Protein AF-A0A1F9D0X3-F1 (afdb_monomer_lite)

Sequence (73 aa):
MACVSAKLSTPLDENYLTHLGVSVLKAERKFNEAVGFTKKDDRLPRFFLEEKLLPSGNVFDVPEDEIEGVYQF

Foldseek 3Di:
DVVVCVVVVHDDDPCRVVVVVLVVVVVVVVVCVVVPDDLVNLDDPPCLQVPQDPPVGDHPPDDSVVSVCPSVD

Structure (mmCIF, N/CA/C/O backbone):
data_AF-A0A1F9D0X3-F1
#
_entry.id   AF-A0A1F9D0X3-F1
#
loop_
_atom_site.group_PDB
_atom_site.id
_atom_site.type_symbol
_atom_site.label_atom_id
_atom_site.label_alt_id
_atom_site.label_comp_id
_atom_site.label_asym_id
_atom_site.label_entity_id
_atom_site.label_seq_id
_atom_site.pdbx_PDB_ins_code
_atom_site.Cartn_x
_atom_site.Cartn_y
_atom_site.Cartn_z
_atom_site.occupancy
_atom_site.B_iso_or_equiv
_atom_site.auth_seq_id
_atom_site.auth_comp_id
_atom_site.auth_asym_id
_atom_site.auth_atom_id
_atom_site.pdbx_PDB_model_num
ATOM 1 N N . MET A 1 1 ? 10.195 11.594 -16.331 1.00 72.69 1 MET A N 1
ATOM 2 C CA . MET A 1 1 ? 11.165 10.655 -16.946 1.00 72.69 1 MET A CA 1
ATOM 3 C C . MET A 1 1 ? 12.465 11.283 -17.443 1.00 72.69 1 MET A C 1
ATOM 5 O O . MET A 1 1 ? 13.499 10.632 -17.309 1.00 72.69 1 MET A O 1
ATOM 9 N N . ALA A 1 2 ? 12.461 12.521 -17.960 1.00 77.44 2 ALA A N 1
ATOM 10 C CA . ALA A 1 2 ? 13.660 13.171 -18.508 1.00 77.44 2 ALA A CA 1
ATOM 11 C C . ALA A 1 2 ? 14.852 13.225 -17.531 1.00 77.44 2 ALA A C 1
ATOM 13 O O . ALA A 1 2 ? 15.954 12.839 -17.901 1.00 77.44 2 ALA A O 1
ATOM 14 N N . CYS A 1 3 ? 14.633 13.606 -16.267 1.00 82.94 3 CYS A N 1
ATOM 15 C CA . CYS A 1 3 ? 15.715 13.701 -15.276 1.00 82.94 3 CYS A CA 1
ATOM 16 C C . CYS A 1 3 ? 16.377 12.345 -14.972 1.00 82.94 3 CYS A C 1
ATOM 18 O O . CYS A 1 3 ? 17.598 12.260 -14.870 1.00 82.94 3 CYS A O 1
ATOM 20 N N . VAL A 1 4 ? 15.579 11.279 -14.848 1.00 83.69 4 VAL A N 1
ATOM 21 C CA . VAL A 1 4 ? 16.071 9.928 -14.525 1.00 83.69 4 VAL A CA 1
ATOM 22 C C . VAL A 1 4 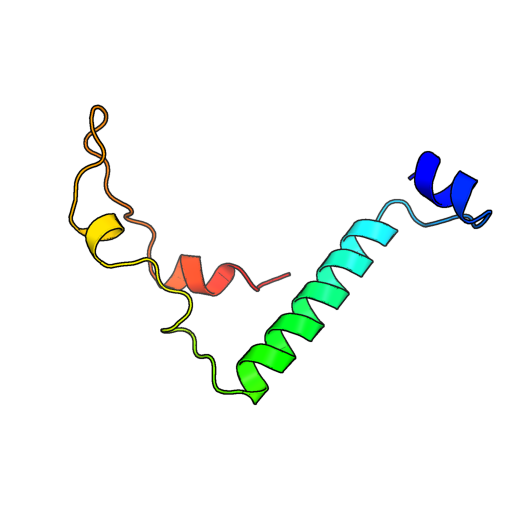? 16.803 9.322 -15.721 1.00 83.69 4 VAL A C 1
ATOM 24 O O . VAL A 1 4 ? 17.912 8.817 -15.573 1.00 83.69 4 VAL A O 1
ATOM 27 N N . SER A 1 5 ? 16.227 9.455 -16.917 1.00 85.44 5 SER A N 1
ATOM 28 C CA . SER A 1 5 ? 16.833 8.967 -18.163 1.00 85.44 5 SER A CA 1
ATOM 29 C C . SER A 1 5 ? 18.146 9.690 -18.471 1.00 85.44 5 SER A C 1
ATOM 31 O O . SER A 1 5 ? 19.132 9.054 -18.831 1.00 85.44 5 SER A O 1
ATOM 33 N N . ALA A 1 6 ? 18.193 11.011 -18.254 1.00 87.19 6 ALA A N 1
ATOM 34 C CA . ALA A 1 6 ? 19.403 11.812 -18.426 1.00 87.19 6 ALA A CA 1
ATOM 35 C C . ALA A 1 6 ? 20.502 11.435 -17.423 1.00 87.19 6 ALA A C 1
ATOM 37 O O . ALA A 1 6 ? 21.678 11.429 -17.772 1.00 87.19 6 ALA A O 1
ATOM 38 N N . LYS A 1 7 ? 20.136 11.096 -16.180 1.00 90.44 7 LYS A N 1
ATOM 39 C CA . LYS A 1 7 ? 21.110 10.683 -15.163 1.00 90.44 7 LYS A CA 1
ATOM 40 C C . LYS A 1 7 ? 21.675 9.285 -15.418 1.00 90.44 7 LYS A C 1
ATOM 42 O O . LYS A 1 7 ? 22.850 9.057 -15.148 1.00 90.44 7 LYS A O 1
ATOM 47 N N . LEU A 1 8 ? 20.839 8.366 -15.897 1.00 89.00 8 LEU A N 1
ATOM 48 C CA . LEU A 1 8 ? 21.207 6.973 -16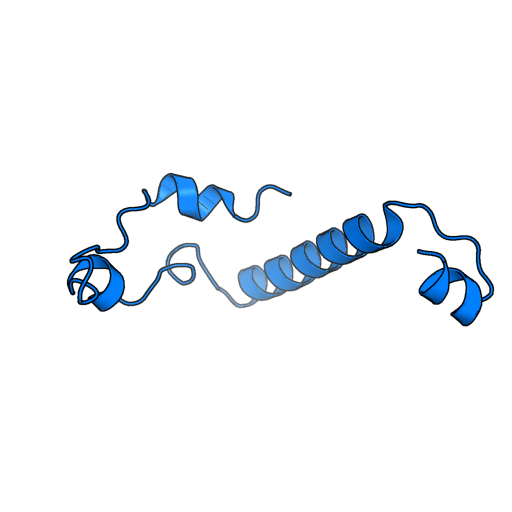.166 1.00 89.00 8 LEU A CA 1
ATOM 49 C C . LEU A 1 8 ? 21.724 6.756 -17.594 1.00 89.00 8 LEU A C 1
ATOM 51 O O . LEU A 1 8 ? 22.051 5.626 -17.951 1.00 89.00 8 LEU A O 1
ATOM 55 N N . SER A 1 9 ? 21.772 7.813 -18.413 1.00 89.31 9 SER A N 1
ATOM 56 C CA . SER A 1 9 ? 22.156 7.770 -19.831 1.00 89.31 9 SER A CA 1
ATOM 57 C C . SER A 1 9 ? 21.441 6.663 -20.615 1.00 89.31 9 SER A C 1
ATOM 59 O O . SER A 1 9 ? 22.006 6.068 -21.528 1.00 89.31 9 SER A O 1
ATOM 61 N N . THR A 1 10 ? 20.200 6.364 -20.229 1.00 87.06 10 THR A N 1
ATOM 62 C CA . THR A 1 10 ? 19.408 5.256 -20.767 1.00 87.06 10 THR A CA 1
ATOM 63 C C . THR A 1 10 ? 18.006 5.774 -21.074 1.00 87.06 10 THR A C 1
ATOM 65 O O . THR A 1 10 ? 17.411 6.417 -20.206 1.00 87.06 10 THR A O 1
ATOM 68 N N . PRO A 1 11 ? 17.458 5.529 -22.277 1.00 85.94 11 PRO A N 1
ATOM 69 C CA . PRO A 1 11 ? 16.078 5.883 -22.573 1.00 85.94 11 PRO A CA 1
ATOM 70 C C . PRO A 1 11 ? 15.146 4.965 -21.777 1.00 85.94 11 PRO A C 1
ATOM 72 O O . PRO A 1 11 ? 15.182 3.746 -21.932 1.00 85.94 11 PRO A O 1
ATOM 75 N N . LEU A 1 12 ? 14.333 5.552 -20.901 1.00 87.31 12 LEU A N 1
ATOM 76 C CA . LEU A 1 12 ? 13.360 4.822 -20.095 1.00 87.31 12 LEU A CA 1
ATOM 77 C C . LEU A 1 12 ? 11.946 5.107 -20.594 1.00 87.31 12 LEU A C 1
ATOM 79 O O . LEU A 1 12 ? 11.623 6.248 -20.926 1.00 87.31 12 LEU A O 1
ATOM 83 N N . ASP A 1 13 ? 11.117 4.065 -20.598 1.00 88.81 13 ASP A N 1
ATOM 84 C CA . ASP A 1 13 ? 9.687 4.153 -20.900 1.00 88.81 13 ASP A CA 1
ATOM 85 C C . ASP A 1 13 ? 8.963 5.136 -19.962 1.00 88.81 13 ASP A C 1
ATOM 87 O O . ASP A 1 13 ? 9.345 5.295 -18.800 1.00 88.81 13 ASP A O 1
ATOM 91 N N . GLU A 1 14 ? 7.896 5.777 -20.442 1.00 86.88 14 GLU A N 1
ATOM 92 C CA . GLU A 1 14 ? 7.133 6.757 -19.658 1.00 86.88 14 GLU A CA 1
ATOM 93 C C . GLU A 1 14 ? 6.543 6.161 -18.373 1.00 86.88 14 GLU A C 1
ATOM 95 O O . GLU A 1 14 ? 6.519 6.834 -17.340 1.00 86.88 14 GLU A O 1
ATOM 100 N N . ASN A 1 15 ? 6.171 4.878 -18.405 1.00 89.94 15 ASN A N 1
ATOM 101 C CA . ASN A 1 15 ? 5.609 4.144 -17.272 1.00 89.94 15 ASN A CA 1
ATOM 102 C C . ASN A 1 15 ? 6.658 3.340 -16.497 1.00 89.94 15 ASN A C 1
ATOM 104 O O . ASN A 1 15 ? 6.310 2.629 -15.553 1.00 89.94 15 ASN A O 1
ATOM 108 N N . TYR A 1 16 ? 7.945 3.457 -16.845 1.00 90.69 16 TYR A N 1
ATOM 109 C CA . TYR A 1 16 ? 9.013 2.666 -16.233 1.00 90.69 16 TYR A CA 1
ATOM 110 C C . TYR A 1 16 ? 9.012 2.762 -14.703 1.00 90.69 16 TYR A C 1
ATOM 112 O O . TYR A 1 16 ? 9.088 1.744 -14.018 1.00 90.69 16 TYR A O 1
ATOM 120 N N . LEU A 1 17 ? 8.888 3.976 -14.154 1.00 91.50 17 LEU A N 1
ATOM 121 C CA . LEU A 1 17 ? 8.867 4.177 -12.702 1.00 91.50 17 LEU A CA 1
ATOM 122 C C . LEU A 1 17 ? 7.621 3.578 -12.048 1.00 91.50 17 LEU A C 1
ATOM 124 O O . LEU A 1 17 ? 7.728 3.027 -10.958 1.00 91.50 17 LEU A O 1
ATOM 128 N N . THR A 1 18 ? 6.467 3.640 -12.712 1.00 92.81 18 THR A N 1
ATOM 129 C CA . THR A 1 18 ? 5.229 3.023 -12.223 1.00 92.81 18 THR A CA 1
ATOM 130 C C . THR A 1 18 ? 5.374 1.504 -12.179 1.00 92.81 18 THR A C 1
ATOM 132 O O . THR A 1 18 ? 5.119 0.892 -11.146 1.00 92.81 18 THR A O 1
ATOM 135 N N . HIS A 1 19 ? 5.868 0.885 -13.256 1.00 93.62 19 HIS A N 1
ATOM 136 C CA . HIS A 1 19 ? 6.108 -0.560 -13.301 1.00 93.62 19 HIS A CA 1
ATOM 137 C C . HIS A 1 19 ? 7.159 -1.009 -12.279 1.00 93.62 19 HIS A C 1
ATOM 139 O O . HIS A 1 19 ? 7.002 -2.055 -11.648 1.00 93.62 19 HIS A O 1
ATOM 145 N N . LEU A 1 20 ? 8.212 -0.210 -12.087 1.00 93.94 20 LEU A N 1
ATOM 146 C CA . LEU A 1 20 ? 9.220 -0.454 -11.061 1.00 93.94 20 LEU A CA 1
ATOM 147 C C . LEU A 1 20 ? 8.622 -0.343 -9.653 1.00 93.94 20 LEU A C 1
ATOM 149 O O . LEU A 1 20 ? 8.862 -1.211 -8.825 1.00 93.94 20 LEU A O 1
ATOM 153 N N . GLY A 1 21 ? 7.808 0.678 -9.385 1.00 94.06 21 GLY A N 1
ATOM 154 C CA . GLY A 1 21 ? 7.117 0.826 -8.104 1.00 94.06 21 GLY A CA 1
ATOM 155 C C . GLY A 1 21 ? 6.211 -0.369 -7.806 1.00 94.06 21 GLY A C 1
ATOM 156 O O . GLY A 1 21 ? 6.298 -0.957 -6.732 1.00 94.06 21 GLY A O 1
ATOM 157 N N . VAL A 1 22 ? 5.412 -0.802 -8.786 1.00 94.56 22 VAL A N 1
ATOM 158 C CA . VAL A 1 22 ? 4.546 -1.984 -8.649 1.00 94.56 22 VAL A CA 1
ATOM 159 C C . VAL A 1 22 ? 5.361 -3.259 -8.407 1.00 94.56 22 VAL A C 1
ATOM 161 O O . VAL A 1 22 ? 4.951 -4.101 -7.607 1.00 94.56 22 VAL A O 1
ATOM 164 N N . SER A 1 23 ? 6.514 -3.431 -9.063 1.00 95.62 23 SER A N 1
ATOM 165 C CA . SER A 1 23 ? 7.353 -4.618 -8.850 1.00 95.62 23 SER A CA 1
ATOM 166 C C . SER A 1 23 ? 7.977 -4.646 -7.452 1.00 95.62 23 SER A C 1
ATOM 168 O O . SER A 1 23 ? 7.996 -5.706 -6.824 1.00 95.62 23 SER A O 1
ATOM 170 N N . VAL A 1 24 ? 8.400 -3.487 -6.935 1.00 96.12 24 VAL A N 1
ATOM 171 C CA . VAL A 1 24 ? 8.896 -3.331 -5.560 1.00 96.12 24 VAL A CA 1
ATOM 172 C C . VAL A 1 24 ? 7.790 -3.637 -4.549 1.00 96.12 24 VAL A C 1
ATOM 174 O O . VAL A 1 24 ? 7.985 -4.506 -3.702 1.00 96.12 24 VAL A O 1
ATOM 177 N N . LEU A 1 25 ? 6.601 -3.041 -4.695 1.00 94.69 25 LEU A N 1
ATOM 178 C CA . LEU A 1 25 ? 5.461 -3.293 -3.801 1.00 94.69 25 LEU A CA 1
ATOM 179 C C . LEU A 1 25 ? 5.063 -4.778 -3.772 1.00 94.69 25 LEU A C 1
ATOM 181 O O . LEU A 1 25 ? 4.778 -5.334 -2.710 1.00 94.69 25 LEU A O 1
ATOM 185 N N . LYS A 1 26 ? 5.085 -5.459 -4.927 1.00 94.25 26 LYS A N 1
ATOM 186 C CA . LYS A 1 26 ? 4.833 -6.910 -5.010 1.00 94.25 26 LYS A CA 1
ATOM 187 C C . LYS A 1 26 ? 5.903 -7.723 -4.274 1.00 94.25 26 LYS A C 1
ATOM 189 O O . LYS A 1 26 ? 5.569 -8.720 -3.631 1.00 94.25 26 LYS A O 1
ATOM 194 N N . ALA A 1 27 ? 7.171 -7.321 -4.356 1.00 95.75 27 ALA A N 1
ATOM 195 C CA . ALA A 1 27 ? 8.264 -7.995 -3.658 1.00 95.75 27 ALA A CA 1
ATOM 196 C C . ALA A 1 27 ? 8.175 -7.813 -2.133 1.00 95.75 27 ALA A C 1
ATOM 198 O O . ALA A 1 27 ? 8.279 -8.796 -1.398 1.00 95.75 27 ALA A O 1
ATOM 199 N N . GLU A 1 28 ? 7.923 -6.589 -1.664 1.00 94.44 28 GLU A N 1
ATOM 200 C CA . GLU A 1 28 ? 7.746 -6.266 -0.242 1.00 94.44 28 GLU A CA 1
ATOM 201 C C . GLU A 1 28 ? 6.547 -7.007 0.357 1.00 94.44 28 GLU A C 1
ATOM 203 O O . GLU A 1 28 ? 6.661 -7.632 1.412 1.00 94.44 28 GLU A O 1
ATOM 208 N N . ARG A 1 29 ? 5.412 -7.040 -0.354 1.00 92.00 29 ARG A N 1
ATOM 209 C CA . ARG A 1 29 ? 4.228 -7.782 0.097 1.00 92.00 29 ARG A CA 1
ATOM 210 C C . ARG A 1 29 ? 4.502 -9.277 0.229 1.00 92.00 29 ARG A C 1
ATOM 212 O O . ARG A 1 29 ? 4.151 -9.871 1.243 1.00 92.00 29 ARG A O 1
ATOM 219 N N . LYS A 1 30 ? 5.171 -9.879 -0.758 1.00 94.19 30 LYS A N 1
ATOM 220 C CA . LYS A 1 30 ? 5.543 -11.300 -0.711 1.00 94.19 30 LYS A CA 1
ATOM 221 C C . LYS A 1 30 ? 6.447 -11.611 0.484 1.00 94.19 30 LYS A C 1
ATOM 223 O O . LYS A 1 30 ? 6.340 -12.684 1.073 1.00 94.19 30 LYS A O 1
ATOM 228 N N . PHE A 1 31 ? 7.341 -10.689 0.837 1.00 96.00 31 PHE A N 1
ATOM 229 C CA . PHE A 1 31 ? 8.158 -10.816 2.039 1.00 96.00 31 PHE A CA 1
ATOM 230 C C . PHE A 1 31 ? 7.297 -10.777 3.310 1.00 96.00 31 PHE A C 1
ATOM 232 O O . PHE A 1 31 ? 7.435 -11.660 4.154 1.00 96.00 31 PHE A O 1
ATOM 239 N N . ASN A 1 32 ? 6.369 -9.823 3.417 1.00 94.62 32 ASN A N 1
ATOM 240 C CA . ASN A 1 32 ? 5.460 -9.708 4.562 1.00 94.62 32 ASN A CA 1
ATOM 241 C C . ASN A 1 32 ? 4.598 -10.971 4.739 1.00 94.62 32 ASN A C 1
ATOM 243 O O . ASN A 1 32 ? 4.514 -11.516 5.839 1.00 94.62 32 ASN A O 1
ATOM 247 N N . GLU A 1 33 ? 4.030 -11.495 3.652 1.00 92.75 33 GLU A N 1
ATOM 248 C CA . GLU A 1 33 ? 3.274 -12.756 3.659 1.00 92.75 33 GLU A CA 1
ATOM 249 C C . GLU A 1 33 ? 4.144 -13.938 4.119 1.00 92.75 33 GLU A C 1
ATOM 251 O O . GLU A 1 33 ? 3.697 -14.774 4.904 1.00 92.75 33 GLU A O 1
ATOM 256 N N . ALA A 1 34 ? 5.409 -13.996 3.685 1.00 95.44 34 ALA A N 1
ATOM 257 C CA . ALA A 1 34 ? 6.335 -15.063 4.063 1.00 95.44 34 ALA A CA 1
ATOM 258 C C . ALA A 1 34 ? 6.713 -15.045 5.553 1.00 95.44 34 ALA A C 1
ATOM 260 O O . ALA A 1 34 ? 6.981 -16.103 6.123 1.00 95.44 34 ALA A O 1
ATOM 261 N N . VAL A 1 35 ? 6.726 -13.870 6.189 1.00 96.12 35 VAL A N 1
ATOM 262 C CA . VAL A 1 35 ? 6.977 -13.738 7.636 1.00 96.12 35 VAL A CA 1
ATOM 263 C C . VAL A 1 35 ? 5.689 -13.762 8.470 1.00 96.12 35 VAL A C 1
ATOM 265 O O . VAL A 1 35 ? 5.753 -13.638 9.691 1.00 96.12 35 VAL A O 1
ATOM 268 N N . GLY A 1 36 ? 4.535 -13.988 7.832 1.00 94.25 36 GLY A N 1
ATOM 269 C CA . GLY A 1 36 ? 3.263 -14.259 8.499 1.00 94.25 36 GLY A CA 1
ATOM 270 C C . GLY A 1 36 ? 2.341 -13.056 8.691 1.00 94.25 36 GLY A C 1
ATOM 271 O O . GLY A 1 36 ? 1.380 -13.183 9.446 1.00 94.25 36 GLY A O 1
ATOM 272 N N . PHE A 1 37 ? 2.585 -11.920 8.025 1.00 93.19 37 PHE A N 1
ATOM 273 C CA . PHE A 1 37 ? 1.595 -10.839 7.981 1.00 93.19 37 PHE A CA 1
ATOM 274 C C . PHE A 1 37 ? 0.329 -11.313 7.271 1.00 93.19 37 PHE A C 1
ATOM 276 O O . PHE A 1 37 ? 0.370 -12.015 6.257 1.00 93.19 37 PHE A O 1
ATOM 283 N N . THR A 1 38 ? -0.807 -10.904 7.812 1.00 89.88 38 THR A N 1
ATOM 284 C CA . THR A 1 38 ? -2.136 -11.253 7.328 1.00 89.88 38 THR A CA 1
ATOM 285 C C . THR A 1 38 ? -2.951 -9.997 7.061 1.00 89.88 38 THR A C 1
ATOM 287 O O . THR A 1 38 ? -2.622 -8.907 7.514 1.00 89.88 38 THR A O 1
ATOM 290 N N . LYS A 1 39 ? -4.110 -10.162 6.417 1.00 86.94 39 LYS A N 1
ATOM 291 C CA . LYS A 1 39 ? -5.062 -9.064 6.186 1.00 86.94 39 LYS A CA 1
ATOM 292 C C . LYS A 1 39 ? -5.517 -8.343 7.465 1.00 86.94 39 LYS A C 1
ATOM 294 O O . LYS A 1 39 ? -6.017 -7.227 7.396 1.00 86.94 39 LYS A O 1
ATOM 299 N N . LYS A 1 40 ? -5.390 -8.987 8.632 1.00 88.00 40 LYS A N 1
ATOM 300 C CA . LYS A 1 40 ? -5.727 -8.380 9.929 1.00 88.00 40 LYS A CA 1
ATOM 301 C C . LYS A 1 40 ? -4.702 -7.335 10.362 1.00 88.00 40 LYS A C 1
ATOM 303 O O . LYS A 1 40 ? -5.057 -6.435 11.114 1.00 88.00 40 LYS A O 1
ATOM 308 N N . ASP A 1 41 ? -3.466 -7.464 9.890 1.00 89.62 41 ASP A N 1
ATOM 309 C CA . ASP A 1 41 ? -2.370 -6.543 10.183 1.00 89.62 41 ASP A CA 1
ATOM 310 C C . ASP A 1 41 ? -2.454 -5.275 9.312 1.00 89.62 41 ASP A C 1
ATOM 312 O O . ASP A 1 41 ? -1.926 -4.231 9.682 1.00 89.62 41 ASP A O 1
ATOM 316 N N . ASP A 1 42 ? -3.223 -5.328 8.217 1.00 88.62 42 ASP A N 1
ATOM 317 C CA . ASP A 1 42 ? -3.528 -4.206 7.317 1.00 88.62 42 ASP A CA 1
ATOM 318 C C . ASP A 1 42 ? -4.715 -3.348 7.815 1.00 88.62 42 ASP A C 1
ATOM 320 O O . ASP A 1 42 ? -5.464 -2.760 7.028 1.00 88.62 42 ASP A O 1
ATOM 324 N N . ARG A 1 43 ? -4.965 -3.326 9.129 1.00 90.50 43 ARG A N 1
AT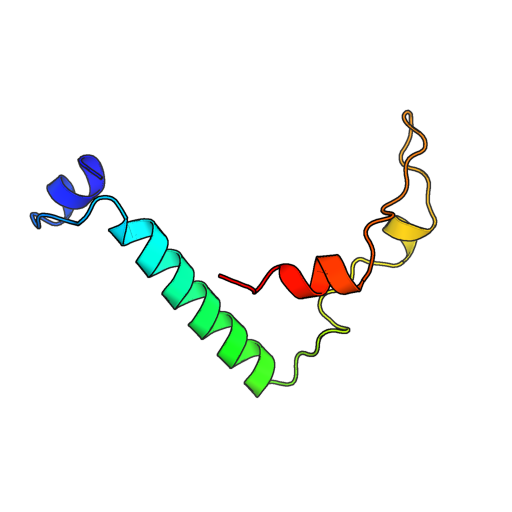OM 325 C CA . ARG A 1 43 ? -6.101 -2.619 9.740 1.00 90.50 43 ARG A CA 1
ATOM 326 C C . ARG A 1 43 ? -5.628 -1.426 10.553 1.00 90.50 43 ARG A C 1
ATOM 328 O O . ARG A 1 43 ? -4.633 -1.486 11.272 1.00 90.50 43 ARG A O 1
ATOM 335 N N . LEU A 1 44 ? -6.377 -0.330 10.451 1.00 90.56 44 LEU A N 1
ATOM 336 C CA . LEU A 1 44 ? -6.125 0.845 11.273 1.00 90.56 44 LEU A CA 1
ATOM 337 C C . LEU A 1 44 ? -6.420 0.542 12.752 1.00 90.56 44 LEU A C 1
ATOM 339 O O . LEU A 1 44 ? -7.296 -0.271 13.063 1.00 90.56 44 LEU A O 1
ATOM 343 N N . PRO A 1 45 ? -5.730 1.219 13.684 1.00 91.69 45 PRO A N 1
ATOM 344 C CA . PRO A 1 45 ? -6.064 1.161 15.100 1.00 91.69 45 PRO A CA 1
ATOM 345 C C . PRO A 1 45 ? -7.534 1.498 15.378 1.00 91.69 45 PRO A C 1
ATOM 347 O O . PRO A 1 45 ? -8.124 2.364 14.733 1.00 91.69 45 PRO A O 1
ATOM 350 N N . ARG A 1 46 ? -8.102 0.871 16.415 1.00 91.19 46 ARG A N 1
ATOM 351 C CA . ARG A 1 46 ? -9.538 0.946 16.733 1.00 91.19 46 ARG A CA 1
ATOM 352 C C . ARG A 1 46 ? -10.071 2.371 16.925 1.00 91.19 46 ARG A C 1
ATOM 354 O O . ARG A 1 46 ? -11.208 2.646 16.560 1.00 91.19 46 ARG A O 1
ATOM 361 N N . PHE A 1 47 ? -9.251 3.286 17.441 1.00 92.38 47 PHE A N 1
ATOM 362 C CA . PHE A 1 47 ? -9.668 4.670 17.669 1.00 92.38 47 PHE A CA 1
ATOM 363 C C . PHE A 1 47 ? -10.036 5.409 16.373 1.00 92.38 47 PHE A C 1
ATOM 365 O O . PHE A 1 47 ? -10.892 6.279 16.415 1.00 92.38 47 PHE A O 1
ATOM 372 N N . PHE A 1 48 ? -9.485 5.036 15.210 1.00 91.38 48 PHE A N 1
ATOM 373 C CA . PHE A 1 48 ? -9.895 5.639 13.934 1.00 91.38 48 PHE A CA 1
ATOM 374 C C . PHE A 1 48 ? -11.347 5.307 13.561 1.00 91.38 48 PHE A C 1
ATOM 376 O O . PHE A 1 48 ? -11.976 6.075 12.837 1.00 91.38 48 PHE A O 1
ATOM 383 N N . LEU A 1 49 ? -11.871 4.181 14.053 1.00 91.25 49 LEU A N 1
ATOM 384 C CA . LEU A 1 49 ? -13.2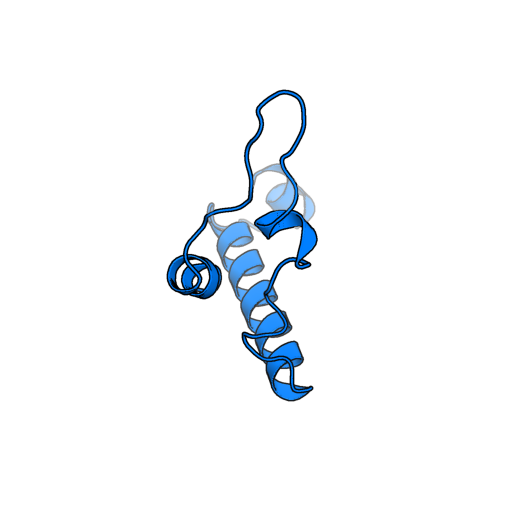37 3.714 13.799 1.00 91.25 49 LEU A CA 1
ATOM 385 C C . LEU A 1 49 ? -14.232 4.251 14.843 1.00 91.25 49 LEU A C 1
ATOM 387 O O . LEU A 1 49 ? -15.416 4.406 14.558 1.00 91.25 49 LEU A O 1
ATOM 391 N N . GLU A 1 50 ? -13.759 4.508 16.066 1.00 92.19 50 GLU A N 1
ATOM 392 C CA . GLU A 1 50 ? -14.606 4.845 17.219 1.00 92.19 50 GLU A CA 1
ATOM 393 C C . GLU A 1 50 ? -14.591 6.342 17.564 1.00 92.19 50 GLU A C 1
ATOM 395 O O . GLU A 1 50 ? -15.612 6.897 17.980 1.00 92.19 50 GLU A O 1
ATOM 400 N N . GLU A 1 51 ? -13.447 7.010 17.408 1.00 92.31 51 GLU A N 1
ATOM 401 C CA . GLU A 1 51 ? -13.250 8.389 17.842 1.00 92.31 51 GLU A CA 1
ATOM 402 C C . GLU A 1 51 ? -13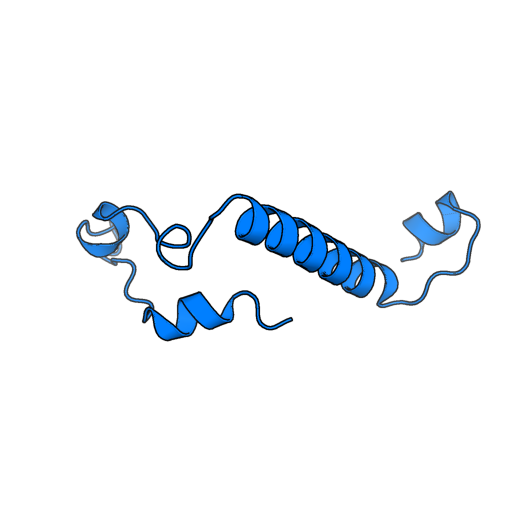.474 9.370 16.697 1.00 92.31 51 GLU A C 1
ATOM 404 O O . GLU A 1 51 ? -12.827 9.330 15.651 1.00 92.31 51 GLU A O 1
ATOM 409 N N . LYS A 1 52 ? -14.392 10.308 16.920 1.00 92.50 52 LYS A N 1
ATOM 410 C CA . LYS A 1 52 ? -14.712 11.351 15.950 1.00 92.50 52 LYS A CA 1
ATOM 411 C C . LYS A 1 52 ? -13.567 12.355 15.835 1.00 92.50 52 LYS A C 1
ATOM 413 O O . LYS A 1 52 ? -13.222 13.020 16.813 1.00 92.50 52 LYS A O 1
ATOM 418 N N . LEU A 1 53 ? -13.054 12.544 14.622 1.00 91.00 53 LEU A N 1
ATOM 419 C CA . LEU A 1 53 ? -12.060 13.568 14.324 1.00 91.00 53 LEU A CA 1
ATOM 420 C C . LEU A 1 53 ? -12.693 14.961 14.424 1.00 91.00 53 LEU A C 1
ATOM 422 O O . LEU A 1 53 ? -13.563 15.319 13.635 1.00 91.00 53 LEU A O 1
ATOM 426 N N . LEU A 1 54 ? -12.259 15.776 15.382 1.00 89.31 54 LEU A N 1
ATOM 427 C CA . LEU A 1 54 ? -12.725 17.159 15.507 1.00 89.31 54 LEU A CA 1
ATOM 428 C C . LEU A 1 54 ? -12.040 18.071 14.469 1.00 89.31 54 LEU A C 1
ATOM 430 O O . LEU A 1 54 ? -10.854 17.881 14.197 1.00 89.31 54 LEU A O 1
ATOM 434 N N . PRO A 1 55 ? -12.727 19.095 13.917 1.00 88.88 55 PRO A N 1
ATOM 435 C CA . PRO A 1 55 ? -14.113 19.513 14.173 1.00 88.88 55 PRO A CA 1
ATOM 436 C C . PRO A 1 55 ? -15.167 18.837 13.276 1.00 88.88 55 PRO A C 1
ATOM 438 O O . PRO A 1 55 ? -16.356 19.031 13.506 1.00 88.88 55 PRO A O 1
ATOM 441 N N . SER A 1 56 ? -14.760 18.082 12.250 1.00 87.06 56 SER A N 1
ATOM 442 C CA . SER A 1 56 ? -15.667 17.503 11.245 1.00 87.06 56 SER A CA 1
ATOM 443 C C . SER A 1 56 ? -16.568 16.393 11.794 1.00 87.06 56 SER A C 1
ATOM 445 O O . SER A 1 56 ? -17.652 16.171 11.268 1.00 87.06 56 SER A O 1
ATOM 447 N N . GLY A 1 57 ? -16.155 15.725 12.870 1.00 88.25 57 GLY A N 1
ATOM 448 C CA . GLY A 1 57 ? -16.909 14.664 13.528 1.00 88.25 57 GLY A CA 1
ATOM 449 C C . GLY A 1 57 ? -16.843 13.308 12.819 1.00 88.25 57 GLY A C 1
ATOM 450 O O . GLY A 1 57 ? -17.602 12.411 13.187 1.00 88.25 57 GLY A O 1
ATOM 451 N N . ASN A 1 58 ? -15.972 13.163 11.817 1.00 90.69 58 ASN A N 1
ATOM 452 C CA . ASN A 1 58 ? -15.888 11.963 10.987 1.00 90.69 58 ASN A CA 1
ATOM 453 C C . ASN A 1 58 ? -15.081 10.863 11.682 1.00 90.69 58 ASN A C 1
ATOM 455 O O . ASN A 1 58 ? -14.106 11.147 12.379 1.00 90.69 58 ASN A O 1
ATOM 459 N N . VAL A 1 59 ? -15.476 9.618 11.443 1.00 92.00 59 VAL A N 1
ATOM 460 C CA . VAL A 1 59 ? -14.698 8.412 11.748 1.00 92.00 59 VAL A CA 1
ATOM 461 C C . VAL A 1 59 ? -14.291 7.763 10.430 1.00 92.00 59 VAL A C 1
ATOM 463 O O . VAL A 1 59 ? -14.855 8.084 9.385 1.00 92.00 59 VAL A O 1
ATOM 466 N N . PHE A 1 60 ? -13.309 6.874 10.464 1.00 91.81 60 PHE A N 1
ATOM 467 C CA . PHE A 1 60 ? -12.968 6.060 9.307 1.00 91.81 60 PHE A CA 1
ATOM 468 C C . PHE A 1 60 ? -14.040 4.977 9.122 1.00 91.81 60 PHE A C 1
ATOM 470 O O . PHE A 1 60 ? -14.166 4.079 9.950 1.00 91.81 60 PHE A O 1
ATOM 477 N N . ASP A 1 61 ? -14.825 5.087 8.054 1.00 90.44 61 ASP A N 1
ATOM 478 C CA . ASP A 1 61 ? -15.992 4.248 7.755 1.00 90.44 61 ASP A CA 1
ATOM 479 C C . ASP A 1 61 ? -15.828 3.412 6.473 1.00 90.44 61 ASP A C 1
ATOM 481 O O . ASP A 1 61 ? -16.797 2.838 5.977 1.00 90.44 61 ASP A O 1
ATOM 485 N N . VAL A 1 62 ? -14.600 3.309 5.951 1.00 90.81 62 VAL A N 1
ATOM 486 C CA . VAL A 1 62 ? -14.300 2.521 4.749 1.00 90.81 62 VAL A CA 1
ATOM 487 C C . VAL A 1 62 ? -14.543 1.029 5.023 1.00 90.81 62 VAL A C 1
ATOM 489 O O . VAL A 1 62 ? -13.968 0.488 5.977 1.00 90.81 62 VAL A O 1
ATOM 492 N N . PRO A 1 63 ? -15.353 0.348 4.192 1.00 90.00 63 PRO A N 1
ATOM 493 C CA . PRO A 1 63 ? -15.601 -1.083 4.309 1.00 90.00 63 PRO A CA 1
ATOM 494 C C . PRO A 1 63 ? -14.319 -1.921 4.241 1.00 90.00 63 PRO A C 1
ATOM 496 O O . PRO A 1 63 ? -13.380 -1.615 3.505 1.00 90.00 63 PRO A O 1
ATOM 499 N N . GLU A 1 64 ? -14.271 -3.018 4.999 1.00 84.75 64 GLU A N 1
ATOM 500 C CA . GLU A 1 64 ? -13.079 -3.873 5.060 1.00 84.75 64 GLU A CA 1
ATOM 501 C C . GLU A 1 64 ? -12.686 -4.483 3.707 1.00 84.75 64 GLU A C 1
ATOM 503 O O . GLU A 1 64 ? -11.497 -4.675 3.447 1.00 84.75 64 GLU A O 1
ATOM 508 N N . ASP A 1 65 ? -13.664 -4.780 2.853 1.00 86.44 65 ASP A N 1
ATOM 509 C CA . ASP A 1 65 ? -13.478 -5.299 1.498 1.00 86.44 65 ASP A CA 1
ATOM 510 C C . ASP A 1 65 ? -12.815 -4.278 0.567 1.00 86.44 65 ASP A C 1
ATOM 512 O O . ASP A 1 65 ? -11.973 -4.655 -0.251 1.00 86.44 65 ASP A O 1
ATOM 516 N N . GLU A 1 66 ? -13.095 -2.984 0.743 1.00 87.25 66 GLU A N 1
ATOM 517 C CA . GLU A 1 66 ? -12.399 -1.922 0.010 1.00 87.25 66 GLU A CA 1
ATOM 518 C C . GLU A 1 66 ? -10.927 -1.810 0.439 1.00 87.25 66 GLU A C 1
ATOM 520 O O . GLU A 1 66 ? -10.046 -1.627 -0.404 1.00 87.25 66 GLU A O 1
ATOM 525 N N . ILE A 1 67 ? -10.624 -2.010 1.728 1.00 87.50 67 ILE A N 1
ATOM 526 C CA . ILE A 1 67 ? -9.240 -2.008 2.235 1.00 87.50 67 ILE A CA 1
ATOM 527 C C . ILE A 1 67 ? -8.448 -3.191 1.658 1.00 87.50 67 ILE A C 1
ATOM 529 O O . ILE A 1 67 ? -7.268 -3.062 1.334 1.00 87.50 67 ILE A O 1
ATOM 533 N N . GLU A 1 68 ? -9.084 -4.349 1.471 1.00 84.25 68 GLU A N 1
ATOM 534 C CA . GLU A 1 68 ? -8.438 -5.494 0.816 1.00 84.25 68 GLU A CA 1
ATOM 535 C C . GLU A 1 68 ? -8.078 -5.221 -0.657 1.00 84.25 68 GLU A C 1
ATOM 537 O O . GLU A 1 68 ? -7.173 -5.863 -1.204 1.00 84.25 68 GLU A O 1
ATOM 542 N N . GLY A 1 69 ? -8.740 -4.247 -1.288 1.00 84.94 69 GLY A N 1
ATOM 543 C CA . GLY A 1 69 ? -8.473 -3.798 -2.653 1.00 84.94 69 GLY A CA 1
ATOM 544 C C . GLY A 1 69 ? -7.150 -3.046 -2.836 1.00 84.94 69 GLY A C 1
ATOM 545 O O . GLY A 1 69 ? -6.665 -2.966 -3.961 1.00 84.94 69 GLY A O 1
ATOM 546 N N . VAL A 1 70 ? -6.515 -2.557 -1.761 1.00 84.38 70 VAL A N 1
ATOM 547 C CA . VAL A 1 70 ? -5.306 -1.700 -1.819 1.00 84.38 70 VAL A CA 1
ATOM 548 C C . VAL A 1 70 ? -4.148 -2.334 -2.594 1.00 84.38 70 VAL A C 1
ATOM 550 O O . VAL A 1 70 ? -3.364 -1.635 -3.233 1.00 84.38 70 VAL A O 1
ATOM 553 N N . TYR A 1 71 ? -4.041 -3.660 -2.570 1.00 82.12 71 TYR A N 1
ATOM 554 C CA . TYR A 1 71 ? -2.961 -4.380 -3.239 1.00 82.12 71 TYR A CA 1
ATOM 555 C C . TYR A 1 71 ? -3.336 -4.942 -4.623 1.00 82.12 71 TYR A C 1
ATOM 557 O O . TYR A 1 71 ? -2.632 -5.813 -5.148 1.00 82.12 71 TYR A O 1
ATOM 565 N N . GLN A 1 72 ? -4.450 -4.495 -5.208 1.00 81.06 72 GLN A N 1
ATOM 566 C CA . GLN A 1 72 ? -4.834 -4.814 -6.583 1.00 81.06 72 GLN A CA 1
ATOM 567 C C . GLN A 1 72 ? -4.177 -3.801 -7.540 1.00 81.06 72 GLN A C 1
ATOM 569 O O .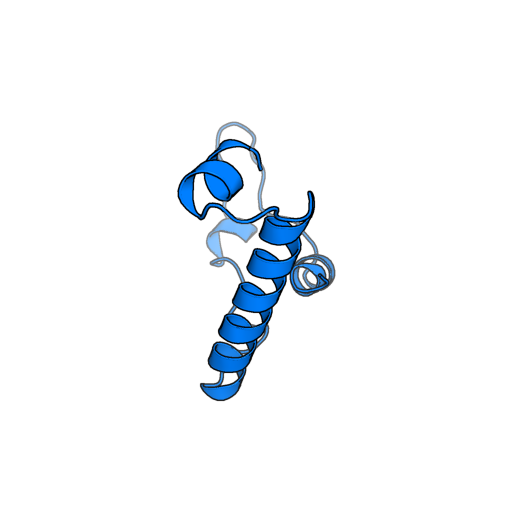 GLN A 1 72 ? -4.778 -2.789 -7.891 1.00 81.06 72 GLN A O 1
ATOM 574 N N . PHE A 1 73 ? -2.915 -4.063 -7.908 1.00 78.25 73 PHE A N 1
ATOM 575 C CA . PHE A 1 73 ? -2.119 -3.260 -8.856 1.00 78.25 73 PHE A CA 1
ATOM 576 C C . PHE A 1 73 ? -2.162 -3.800 -10.286 1.00 78.25 73 PHE A C 1
ATOM 578 O O . PHE A 1 73 ? -1.979 -5.036 -10.440 1.00 78.25 73 PHE A O 1
#

Secondary structure (DSSP, 8-state):
-HHHHHHHTS---TTHHHHHHHHHHHHHHHHHHHTT--TTTT---THHHHS-BTTTTB-----HHHHHGGG--

Radius of gyration: 18.52 Å; chains: 1; bounding box: 39×35×40 Å

pLDDT: mean 89.66, std 4.57, range [72.69, 96.12]